Protein AF-Q5MAE7-F1 (afdb_monomer)

Mean predicted aligned error: 7.47 Å

Organism: Tabanus atratus (NCBI:txid7207)

InterPro domains:
  IPR025704 E3 ubiquitin ligase UBR4, C-terminal [PF13764] (9-138)
  IPR045189 E3 ubiquitin ligase UBR4-like [PTHR21725] (9-139)

Structure (mmCIF, N/CA/C/O backbone):
data_AF-Q5MAE7-F1
#
_entry.id   AF-Q5MAE7-F1
#
loop_
_atom_site.group_PDB
_atom_site.id
_atom_site.type_symbol
_atom_site.label_atom_id
_atom_site.label_alt_id
_atom_site.label_comp_id
_atom_site.label_asym_id
_atom_site.label_entity_id
_atom_site.label_seq_id
_atom_site.pdbx_PDB_ins_code
_atom_site.Cartn_x
_atom_site.Cartn_y
_atom_site.Cartn_z
_atom_site.occupancy
_atom_site.B_iso_or_equiv
_atom_site.auth_seq_id
_atom_site.auth_comp_id
_atom_site.auth_asym_id
_atom_site.auth_atom_id
_atom_site.pdbx_PDB_model_num
ATOM 1 N N . ASP A 1 1 ? 9.570 -0.584 -32.836 1.00 41.91 1 ASP A N 1
ATOM 2 C CA . ASP A 1 1 ? 10.211 -1.723 -32.156 1.00 41.91 1 ASP A CA 1
ATOM 3 C C . ASP A 1 1 ? 11.464 -1.325 -31.403 1.00 41.91 1 ASP A C 1
ATOM 5 O O . ASP A 1 1 ? 12.549 -1.262 -31.964 1.00 41.91 1 ASP A O 1
ATOM 9 N N . SER A 1 2 ? 11.305 -1.063 -30.110 1.00 39.50 2 SER A N 1
ATOM 10 C CA . SER A 1 2 ? 12.407 -0.932 -29.156 1.00 39.50 2 SER A CA 1
ATOM 11 C C . SER A 1 2 ? 11.936 -1.498 -27.816 1.00 39.50 2 SER A C 1
ATOM 13 O O . SER A 1 2 ? 11.252 -0.847 -27.037 1.00 39.50 2 SER A O 1
ATOM 15 N N . LYS A 1 3 ? 12.264 -2.781 -27.640 1.00 42.91 3 LYS A N 1
ATOM 16 C CA . LYS A 1 3 ? 12.204 -3.628 -26.441 1.00 42.91 3 LYS A CA 1
ATOM 17 C C . LYS A 1 3 ? 12.133 -2.861 -25.106 1.00 42.91 3 LYS A C 1
ATOM 19 O O . LYS A 1 3 ? 13.165 -2.536 -24.526 1.00 42.91 3 LYS A O 1
ATOM 24 N N . CYS A 1 4 ? 10.931 -2.700 -24.557 1.00 43.66 4 CYS A N 1
ATOM 25 C CA . CYS A 1 4 ? 10.740 -2.602 -23.109 1.00 43.66 4 CYS A CA 1
ATOM 26 C C . CYS A 1 4 ? 10.738 -4.026 -22.536 1.00 43.66 4 CYS A C 1
ATOM 28 O O . CYS A 1 4 ? 9.686 -4.595 -22.275 1.00 43.66 4 CYS A O 1
ATOM 30 N N . ILE A 1 5 ? 11.922 -4.621 -22.406 1.00 45.34 5 ILE A N 1
ATOM 31 C CA . ILE A 1 5 ? 12.148 -5.766 -21.515 1.00 45.34 5 ILE A CA 1
ATOM 32 C C . ILE A 1 5 ? 13.184 -5.294 -20.497 1.00 45.34 5 ILE A C 1
ATOM 34 O O . ILE A 1 5 ? 14.337 -5.711 -20.494 1.00 45.34 5 ILE A O 1
ATOM 38 N N . SER A 1 6 ? 12.804 -4.298 -19.705 1.00 50.12 6 SER A N 1
ATOM 39 C CA . SER A 1 6 ? 13.387 -4.119 -18.381 1.00 50.12 6 SER A CA 1
ATOM 40 C C . SER A 1 6 ? 12.545 -4.958 -17.417 1.00 50.12 6 SER A C 1
ATOM 42 O O . SER A 1 6 ? 11.334 -5.064 -17.627 1.00 50.12 6 SER A O 1
ATOM 44 N N . PRO A 1 7 ? 13.127 -5.556 -16.367 1.00 63.91 7 PRO A N 1
ATOM 45 C CA . PRO A 1 7 ? 12.343 -6.188 -15.318 1.00 63.91 7 PRO A CA 1
ATOM 46 C C . PRO A 1 7 ? 11.686 -5.082 -14.485 1.00 63.91 7 PRO A C 1
ATOM 48 O O . PRO A 1 7 ? 12.181 -4.658 -13.441 1.00 63.91 7 PRO A O 1
ATOM 51 N N . LEU A 1 8 ? 10.621 -4.514 -15.041 1.00 78.56 8 LEU A N 1
ATOM 52 C CA . LEU A 1 8 ? 9.931 -3.357 -14.503 1.00 78.56 8 LEU A CA 1
ATOM 53 C C . LEU A 1 8 ? 9.146 -3.789 -13.272 1.00 78.56 8 LEU A C 1
ATOM 55 O O . LEU A 1 8 ? 8.312 -4.690 -13.337 1.00 78.56 8 LEU A O 1
ATOM 59 N N . VAL A 1 9 ? 9.393 -3.114 -12.153 1.00 91.06 9 VAL A N 1
ATOM 60 C CA . VAL A 1 9 ? 8.593 -3.288 -10.941 1.00 91.06 9 VAL A CA 1
ATOM 61 C C . VAL A 1 9 ? 7.143 -2.935 -11.275 1.00 91.06 9 VAL A C 1
ATOM 63 O O . VAL A 1 9 ? 6.855 -1.834 -11.760 1.00 91.06 9 VAL A O 1
ATOM 66 N N . LEU A 1 10 ? 6.231 -3.871 -11.022 1.00 93.56 10 LEU A N 1
ATOM 67 C CA . LEU A 1 10 ? 4.796 -3.615 -11.078 1.00 93.56 10 LEU A CA 1
ATOM 68 C C . LEU A 1 10 ? 4.356 -2.952 -9.774 1.00 93.56 10 LEU A C 1
ATOM 70 O O . LEU A 1 10 ? 4.899 -3.231 -8.708 1.00 93.56 10 LEU A O 1
ATOM 74 N N . GLY A 1 11 ? 3.368 -2.074 -9.860 1.00 94.44 11 GLY A N 1
ATOM 75 C CA . GLY A 1 11 ? 2.734 -1.435 -8.720 1.00 94.44 11 GLY A CA 1
ATOM 76 C C . GLY A 1 11 ? 1.222 -1.548 -8.825 1.00 94.44 11 GLY A C 1
ATOM 77 O O . GLY A 1 11 ? 0.661 -1.365 -9.904 1.00 94.44 11 GLY A O 1
ATOM 78 N N . ILE A 1 12 ? 0.566 -1.836 -7.707 1.00 94.69 12 ILE A N 1
ATOM 79 C CA . ILE A 1 12 ? -0.889 -1.754 -7.582 1.00 94.69 12 ILE A CA 1
ATOM 80 C C . ILE A 1 12 ? -1.243 -0.360 -7.070 1.00 94.69 12 ILE A C 1
ATOM 82 O O . ILE A 1 12 ? -0.677 0.082 -6.070 1.00 94.69 12 ILE A O 1
ATOM 86 N N . TYR A 1 13 ? -2.194 0.320 -7.708 1.00 93.50 13 TYR A N 1
ATOM 87 C CA . TYR A 1 13 ? -2.733 1.568 -7.170 1.00 93.50 13 TYR A CA 1
ATOM 88 C C . TYR A 1 13 ? -3.450 1.331 -5.844 1.00 93.50 13 TYR A C 1
ATOM 90 O O . TYR A 1 13 ? -4.372 0.518 -5.759 1.00 93.50 13 TYR A O 1
ATOM 98 N N . THR A 1 14 ? -3.060 2.076 -4.815 1.00 93.75 14 THR A N 1
ATOM 99 C CA . THR A 1 14 ? -3.678 2.025 -3.489 1.00 93.75 14 THR A CA 1
ATOM 100 C C . THR A 1 14 ? -4.221 3.388 -3.098 1.00 93.75 14 THR A C 1
ATOM 102 O O . THR A 1 14 ? -3.698 4.428 -3.504 1.00 93.75 14 THR A O 1
ATOM 105 N N . PHE A 1 15 ? -5.263 3.383 -2.276 1.00 93.19 15 PHE A N 1
ATOM 106 C CA . PHE A 1 15 ? -5.740 4.558 -1.570 1.00 93.19 15 PHE A CA 1
ATOM 107 C C . PHE A 1 15 ? -5.683 4.300 -0.069 1.00 93.19 15 PHE A C 1
ATOM 109 O O . PHE A 1 15 ? -6.383 3.428 0.443 1.00 93.19 15 PHE A O 1
ATOM 116 N N . THR A 1 16 ? -4.864 5.072 0.629 1.00 93.62 16 THR A N 1
ATOM 117 C CA . THR A 1 16 ? -4.674 4.988 2.073 1.00 93.62 16 THR A CA 1
ATOM 118 C C . THR A 1 16 ? -5.189 6.254 2.732 1.00 93.62 16 THR A C 1
ATOM 120 O O . THR A 1 16 ? -4.953 7.362 2.257 1.00 93.62 16 THR A O 1
ATOM 123 N N . LYS A 1 17 ? -5.867 6.121 3.868 1.00 91.88 17 LYS A N 1
ATOM 124 C CA . LYS A 1 17 ? -6.260 7.274 4.680 1.00 91.88 17 LYS A CA 1
ATOM 125 C C . LYS A 1 17 ? -6.110 6.989 6.162 1.00 91.88 17 LYS A C 1
ATOM 127 O O . LYS A 1 17 ? -6.221 5.850 6.609 1.00 91.88 17 LYS A O 1
ATOM 132 N N . ARG A 1 18 ? -5.939 8.053 6.939 1.00 93.00 18 ARG A N 1
ATOM 133 C CA . ARG A 1 18 ? -6.005 8.009 8.401 1.00 93.00 18 ARG A CA 1
ATOM 134 C C . ARG A 1 18 ? -7.437 7.717 8.871 1.00 93.00 18 ARG A C 1
ATOM 136 O O . ARG A 1 18 ? -8.390 8.316 8.371 1.00 93.00 18 ARG A O 1
ATOM 143 N N . CYS A 1 19 ? -7.594 6.835 9.856 1.00 91.19 19 CYS A N 1
ATOM 144 C CA . CYS A 1 19 ? -8.889 6.535 10.473 1.00 91.19 19 CYS A CA 1
ATOM 145 C C . CYS A 1 19 ? -8.735 6.068 11.929 1.00 91.19 19 CYS A C 1
ATOM 147 O O . CYS A 1 19 ? -7.625 5.872 12.423 1.00 91.19 19 CYS A O 1
ATOM 149 N N . ASN A 1 20 ? -9.856 5.893 12.628 1.00 92.25 20 ASN A N 1
ATOM 150 C CA . ASN A 1 20 ? -9.858 5.236 13.934 1.00 92.25 20 ASN A CA 1
ATOM 151 C C . ASN A 1 20 ? -9.687 3.724 13.735 1.00 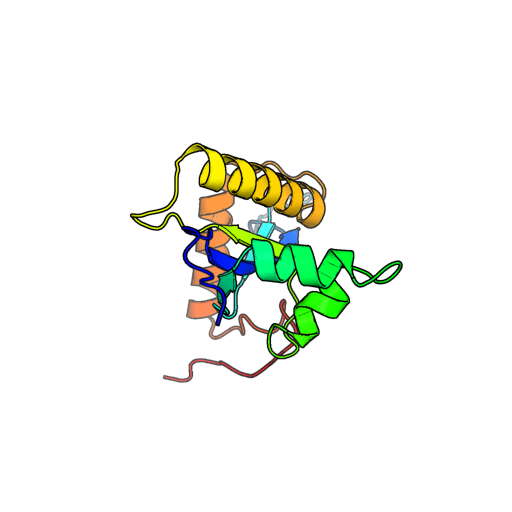92.25 20 ASN A C 1
ATOM 153 O O . ASN A 1 20 ? -10.325 3.158 12.846 1.00 92.25 20 ASN A O 1
ATOM 157 N N . VAL A 1 21 ? -8.862 3.073 14.559 1.00 90.81 21 VAL A N 1
ATOM 158 C CA . VAL A 1 21 ? -8.678 1.608 14.485 1.00 90.81 21 VAL A CA 1
ATOM 159 C C . VAL A 1 21 ? -9.870 0.848 15.055 1.00 90.81 21 VAL A C 1
ATOM 161 O O . VAL A 1 21 ? -10.119 -0.282 14.648 1.00 90.81 21 VAL A O 1
ATOM 164 N N . GLU A 1 22 ? -10.609 1.460 15.982 1.00 86.88 22 GLU A N 1
ATOM 165 C CA . GLU A 1 22 ? -11.802 0.892 16.605 1.00 86.88 22 GLU A CA 1
ATOM 166 C C . GLU A 1 22 ? -12.924 1.927 16.671 1.00 86.88 22 GLU A C 1
ATOM 168 O O . GLU A 1 22 ? -12.823 2.948 17.357 1.00 86.88 22 GLU A O 1
ATOM 173 N N . GLU A 1 23 ? -14.029 1.640 15.986 1.00 76.06 23 GLU A N 1
ATOM 174 C CA . GLU A 1 23 ? -15.229 2.482 16.010 1.00 76.06 23 GLU A CA 1
ATOM 175 C C . GLU A 1 23 ? -15.813 2.540 17.436 1.00 76.06 23 GLU A C 1
ATOM 177 O O . GLU A 1 23 ? -16.101 3.617 17.971 1.00 76.06 23 GLU A O 1
ATOM 182 N N . PHE A 1 24 ? -15.847 1.388 18.113 1.00 80.31 24 PHE A N 1
ATOM 183 C CA . PHE A 1 24 ? -16.475 1.205 19.425 1.00 80.31 24 PHE A CA 1
ATOM 184 C C . PHE A 1 24 ? -15.520 1.316 20.622 1.00 80.31 24 PHE A C 1
ATOM 186 O O . PHE A 1 24 ? -15.876 0.915 21.727 1.00 80.31 24 PHE A O 1
ATOM 193 N N . GLU A 1 25 ? -14.311 1.864 20.453 1.00 86.25 25 GLU A N 1
ATOM 194 C CA . GLU A 1 25 ? -13.408 2.061 21.595 1.00 86.25 25 GLU A CA 1
ATOM 195 C C . GLU A 1 25 ? -14.060 2.980 22.641 1.00 86.25 25 GLU A C 1
ATOM 197 O O . GLU A 1 25 ? -14.412 4.115 22.337 1.00 86.25 25 GLU A O 1
ATOM 202 N N . LEU A 1 26 ? -14.215 2.518 23.882 1.00 85.19 26 LEU A N 1
ATOM 203 C CA . LEU A 1 26 ? -14.912 3.276 24.934 1.00 85.19 26 LEU A CA 1
ATOM 204 C C . LEU A 1 26 ? -14.125 4.500 25.440 1.00 85.19 26 LEU A C 1
ATOM 206 O O . LEU A 1 26 ? -14.654 5.314 26.194 1.00 85.19 26 LEU A O 1
ATOM 210 N N . LYS A 1 27 ? -12.859 4.649 25.035 1.00 87.31 27 LYS A N 1
ATOM 211 C CA . LYS A 1 27 ? -12.026 5.797 25.404 1.00 87.31 27 LYS A CA 1
ATOM 212 C C . LYS A 1 27 ? -12.491 7.067 24.689 1.00 87.31 27 LYS A C 1
ATOM 214 O O . LYS A 1 27 ? -12.867 7.038 23.518 1.00 87.31 27 LYS A O 1
ATOM 219 N N . SER A 1 28 ? -12.374 8.203 25.379 1.00 83.25 28 SER A N 1
ATOM 220 C CA . SER A 1 28 ? -12.697 9.531 24.835 1.00 83.25 28 SER A CA 1
ATOM 221 C C . SER A 1 28 ? -11.813 9.913 23.644 1.00 83.25 28 SER A C 1
ATOM 223 O O . SER A 1 28 ? -12.294 10.489 22.670 1.00 83.25 28 SER A O 1
ATOM 225 N N . ARG A 1 29 ? -10.524 9.554 23.689 1.00 88.31 29 ARG A N 1
ATOM 226 C CA . ARG A 1 29 ? -9.594 9.685 22.566 1.00 88.31 29 ARG A CA 1
ATOM 227 C C . ARG A 1 29 ? -9.451 8.338 21.871 1.00 88.31 29 ARG A C 1
ATOM 229 O O . ARG A 1 29 ? -8.871 7.415 22.437 1.00 88.31 29 ARG A O 1
ATOM 236 N N . LYS A 1 30 ? -9.966 8.256 20.646 1.00 89.50 30 LYS A N 1
ATOM 237 C CA . LYS A 1 30 ? -9.872 7.060 19.806 1.00 89.50 30 LYS A CA 1
ATOM 238 C C . LYS A 1 30 ? -8.431 6.816 19.374 1.00 89.50 30 LYS A C 1
ATOM 240 O O . LYS A 1 30 ? -7.692 7.757 19.064 1.00 89.50 30 LYS A O 1
ATOM 245 N N . THR A 1 31 ? -8.057 5.549 19.335 1.00 90.75 31 THR A N 1
ATOM 246 C CA . THR A 1 31 ? -6.785 5.097 18.791 1.00 90.75 31 THR A CA 1
ATOM 247 C C . THR A 1 31 ? -6.801 5.298 17.277 1.00 90.75 31 THR A C 1
ATOM 249 O O . THR A 1 31 ? -7.748 4.927 16.579 1.00 90.75 31 THR A O 1
ATOM 252 N N . ILE A 1 32 ? -5.753 5.942 16.776 1.00 91.88 32 ILE A N 1
ATOM 253 C CA . ILE A 1 32 ? -5.616 6.334 15.377 1.00 91.88 32 ILE A CA 1
ATOM 254 C C . ILE A 1 32 ? -4.722 5.330 14.666 1.00 91.88 32 ILE A C 1
ATOM 256 O O . ILE A 1 32 ? -3.633 5.033 15.147 1.00 91.88 32 ILE A O 1
ATOM 260 N N . GLY A 1 33 ? -5.162 4.907 13.489 1.00 93.69 33 GLY A N 1
ATOM 261 C CA . GLY A 1 33 ? -4.387 4.124 12.542 1.00 93.69 33 GLY A CA 1
ATOM 262 C C . GLY A 1 33 ? -4.680 4.591 11.123 1.00 93.69 33 GLY A C 1
ATOM 263 O O . GLY A 1 33 ? -4.920 5.778 10.864 1.00 93.69 33 GLY A O 1
ATOM 264 N N . TYR A 1 34 ? -4.697 3.638 10.205 1.00 93.81 34 TYR A N 1
ATOM 265 C CA . TYR A 1 34 ? -5.002 3.872 8.806 1.00 93.81 34 TYR A CA 1
ATOM 266 C C . TYR A 1 34 ? -5.826 2.731 8.230 1.00 93.81 34 TYR A C 1
ATOM 268 O O . TYR A 1 34 ? -5.922 1.655 8.820 1.00 93.81 34 TYR A O 1
ATOM 276 N N . THR A 1 35 ? -6.411 2.989 7.067 1.00 93.25 35 THR A N 1
ATOM 277 C CA . THR A 1 35 ? -6.960 1.939 6.222 1.00 93.25 35 THR A CA 1
ATOM 278 C C . THR A 1 35 ? -6.533 2.128 4.777 1.00 93.25 35 THR A C 1
ATOM 280 O O . THR A 1 35 ? -6.428 3.272 4.318 1.00 93.25 35 THR A O 1
ATOM 283 N N . THR A 1 36 ? -6.279 1.022 4.083 1.00 93.50 36 THR A N 1
ATOM 284 C CA . THR A 1 36 ? -5.823 0.991 2.693 1.00 93.50 36 THR A CA 1
ATOM 285 C C . THR A 1 36 ? -6.766 0.153 1.844 1.00 93.50 36 THR A C 1
ATOM 287 O O . THR A 1 36 ? -7.002 -1.016 2.127 1.00 93.50 36 THR A O 1
ATOM 290 N N . VAL A 1 37 ? -7.281 0.734 0.763 1.00 92.50 37 VAL A N 1
ATOM 291 C CA . VAL A 1 37 ? -8.117 0.043 -0.226 1.00 92.50 37 VAL A CA 1
ATOM 292 C C . VAL A 1 37 ? -7.462 0.078 -1.601 1.00 92.50 37 VAL A C 1
ATOM 294 O O . VAL A 1 37 ? -6.607 0.918 -1.890 1.00 92.50 37 VAL A O 1
ATOM 297 N N . THR A 1 38 ? -7.860 -0.842 -2.470 1.00 89.38 38 THR A N 1
ATOM 298 C CA . THR A 1 38 ? -7.383 -0.895 -3.850 1.00 89.38 38 THR A CA 1
ATOM 299 C C . THR A 1 38 ? -8.445 -1.493 -4.764 1.00 89.38 38 THR A C 1
ATOM 301 O O . THR A 1 38 ? -9.147 -2.425 -4.381 1.00 89.38 38 THR A O 1
ATOM 304 N N . HIS A 1 39 ? -8.517 -0.982 -5.994 1.00 86.19 39 HIS A N 1
ATOM 305 C CA . HIS A 1 39 ? -9.260 -1.598 -7.103 1.00 86.19 39 HIS A CA 1
ATOM 306 C C . HIS A 1 39 ? -8.428 -2.630 -7.865 1.00 86.19 39 HIS A C 1
ATOM 308 O O . HIS A 1 39 ? -8.875 -3.165 -8.872 1.00 86.19 39 HIS A O 1
ATOM 314 N N . PHE A 1 40 ? -7.210 -2.896 -7.394 1.00 89.06 40 PHE A N 1
ATOM 315 C CA . PHE A 1 40 ? -6.283 -3.866 -7.961 1.00 89.06 40 PHE A CA 1
ATOM 316 C C . PHE A 1 40 ? -5.824 -3.556 -9.396 1.00 89.06 40 PHE A C 1
ATOM 318 O O . PHE A 1 40 ? -5.378 -4.437 -10.128 1.00 89.06 40 PHE A O 1
ATOM 325 N N . ASN A 1 41 ? -5.881 -2.285 -9.795 1.00 90.44 41 ASN A N 1
ATOM 326 C CA . ASN A 1 41 ? -5.331 -1.830 -11.066 1.00 90.44 41 ASN A CA 1
ATOM 327 C C . ASN A 1 41 ? -3.799 -1.798 -10.992 1.00 90.44 41 ASN A C 1
ATOM 329 O O . ASN A 1 41 ? -3.219 -1.135 -10.125 1.00 90.44 41 ASN A O 1
ATOM 333 N N . VAL A 1 42 ? -3.157 -2.510 -11.917 1.00 91.62 42 VAL A N 1
ATOM 334 C CA . VAL A 1 42 ? -1.704 -2.705 -11.960 1.00 91.62 42 VAL A CA 1
ATOM 335 C C . VAL A 1 42 ? -1.077 -1.820 -13.034 1.00 91.62 42 VAL A C 1
ATOM 337 O O . VAL A 1 42 ? -1.590 -1.711 -14.146 1.00 91.62 42 VAL A O 1
ATOM 340 N N . VAL A 1 43 ? 0.071 -1.222 -12.722 1.00 91.94 43 VAL A N 1
ATOM 341 C CA . VAL A 1 43 ? 0.860 -0.396 -13.641 1.00 91.94 43 VAL A CA 1
ATOM 342 C C . VAL A 1 43 ? 2.352 -0.672 -13.455 1.00 91.94 43 VAL A C 1
ATOM 344 O O . VAL A 1 43 ? 2.795 -1.004 -12.359 1.00 91.94 43 VAL A O 1
ATOM 347 N N . HIS A 1 44 ? 3.169 -0.496 -14.494 1.00 91.00 44 HIS A N 1
A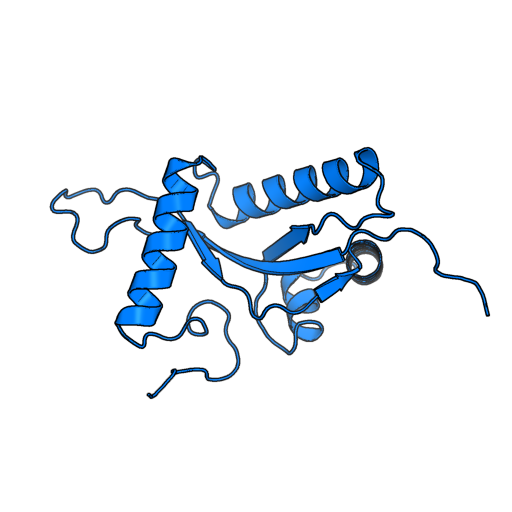TOM 348 C CA . HIS A 1 44 ? 4.616 -0.408 -14.288 1.00 91.00 44 HIS A CA 1
ATOM 349 C C . HIS A 1 44 ? 4.948 0.888 -13.548 1.00 91.00 44 HIS A C 1
ATOM 351 O O . HIS A 1 44 ? 4.542 1.976 -13.972 1.00 91.00 44 HIS A O 1
ATOM 357 N N . VAL A 1 45 ? 5.747 0.795 -12.488 1.00 91.62 45 VAL A N 1
ATOM 358 C CA . VAL A 1 45 ? 6.126 1.967 -11.688 1.00 91.62 45 VAL A CA 1
ATOM 359 C C . VAL A 1 45 ? 6.842 3.024 -12.546 1.00 91.62 45 VAL A C 1
ATOM 361 O O . VAL A 1 45 ? 6.632 4.225 -12.358 1.00 91.62 45 VAL A O 1
ATOM 364 N N . ASP A 1 46 ? 7.612 2.605 -13.550 1.00 89.31 46 ASP A N 1
ATOM 365 C CA . ASP A 1 46 ? 8.295 3.513 -14.480 1.00 89.31 46 ASP A CA 1
ATOM 366 C C . ASP A 1 46 ? 7.338 4.198 -15.460 1.00 89.31 46 ASP A C 1
A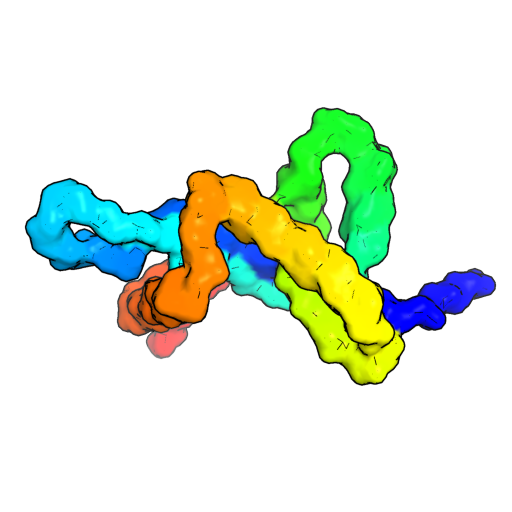TOM 368 O O . ASP A 1 46 ? 7.521 5.380 -15.764 1.00 89.31 46 ASP A O 1
ATOM 372 N N . CYS A 1 47 ? 6.289 3.504 -15.920 1.00 88.94 47 CYS A N 1
ATOM 373 C CA . CYS A 1 47 ? 5.244 4.114 -16.748 1.00 88.94 47 CYS A CA 1
ATOM 374 C C . CYS A 1 47 ? 4.520 5.213 -15.966 1.00 88.94 47 CYS A C 1
ATOM 376 O O . CYS A 1 47 ? 4.346 6.318 -16.481 1.00 88.94 47 CYS A O 1
ATOM 378 N N . HIS A 1 48 ? 4.173 4.944 -14.705 1.00 90.12 48 HIS A N 1
ATOM 379 C CA . HIS A 1 48 ? 3.576 5.939 -13.817 1.00 90.12 48 HIS A CA 1
ATOM 380 C C . HIS A 1 48 ? 4.517 7.130 -13.582 1.00 90.12 48 HIS A C 1
ATOM 382 O O . HIS A 1 48 ? 4.143 8.273 -13.844 1.00 90.12 48 HIS A O 1
ATOM 388 N N . THR A 1 49 ? 5.768 6.869 -13.192 1.00 88.44 49 THR A N 1
ATOM 389 C CA . THR A 1 49 ? 6.777 7.913 -12.931 1.00 88.44 49 THR A CA 1
ATOM 390 C C . THR A 1 49 ? 7.017 8.788 -14.168 1.00 88.44 49 THR A C 1
ATOM 392 O O . THR A 1 49 ? 7.091 10.016 -14.076 1.00 88.44 49 THR A O 1
ATOM 395 N N . SER A 1 50 ? 7.092 8.174 -15.351 1.00 86.75 50 SER A N 1
ATOM 396 C CA . SER A 1 50 ? 7.256 8.889 -16.621 1.00 86.75 50 SER A CA 1
ATOM 397 C C . SER A 1 50 ? 6.043 9.765 -16.941 1.00 86.75 50 SER A C 1
ATOM 399 O O . SER A 1 50 ? 6.214 10.926 -17.316 1.00 86.75 50 SER A O 1
ATOM 401 N N . ALA A 1 51 ? 4.825 9.250 -16.746 1.00 82.94 51 ALA A N 1
ATOM 402 C CA . ALA A 1 51 ? 3.591 9.998 -16.979 1.00 82.94 51 ALA A CA 1
ATOM 403 C C . ALA A 1 51 ? 3.459 11.219 -16.049 1.00 82.94 51 ALA A C 1
ATOM 405 O O . ALA A 1 51 ? 3.051 12.298 -16.493 1.00 82.94 51 ALA A O 1
ATOM 406 N N . ILE A 1 52 ? 3.861 11.082 -14.781 1.00 83.31 52 ILE A N 1
ATOM 407 C CA . ILE A 1 52 ? 3.858 12.191 -13.816 1.00 83.31 52 ILE A CA 1
ATOM 408 C C . ILE A 1 52 ? 4.889 13.248 -14.200 1.00 83.31 52 ILE A C 1
ATOM 410 O O . ILE A 1 52 ? 4.555 14.428 -14.248 1.00 83.31 52 ILE A O 1
ATOM 414 N N . ARG A 1 53 ? 6.124 12.854 -14.547 1.00 80.19 53 ARG A N 1
ATOM 415 C CA . ARG A 1 53 ? 7.200 13.802 -14.896 1.00 80.19 53 ARG A CA 1
ATOM 416 C C . ARG A 1 53 ? 6.844 14.698 -16.084 1.00 80.19 53 ARG A C 1
ATOM 418 O O . ARG A 1 53 ? 7.274 15.849 -16.146 1.00 80.19 53 ARG A O 1
ATOM 425 N N . LEU A 1 54 ? 6.064 14.174 -17.028 1.00 70.50 54 LEU A N 1
ATOM 426 C CA . LEU A 1 54 ? 5.560 14.923 -18.182 1.00 70.50 54 LEU A CA 1
ATOM 427 C C . LEU A 1 54 ? 4.477 15.944 -17.806 1.00 70.50 54 LEU A C 1
ATOM 429 O O . LEU A 1 54 ? 4.163 16.832 -18.596 1.00 70.50 54 LEU A O 1
ATOM 433 N N . THR A 1 55 ? 3.933 15.860 -16.593 1.00 64.19 55 THR A N 1
ATOM 434 C CA . THR A 1 55 ? 2.928 16.783 -16.084 1.00 64.19 55 THR A CA 1
ATOM 435 C C . THR A 1 55 ? 3.503 17.698 -15.014 1.00 64.19 55 THR A C 1
ATOM 437 O O . THR A 1 55 ? 3.445 17.417 -13.822 1.00 64.19 55 THR A O 1
ATOM 440 N N . ARG A 1 56 ? 3.992 18.864 -15.423 1.00 59.44 56 ARG A N 1
ATOM 441 C CA . ARG A 1 56 ? 4.367 19.917 -14.473 1.00 59.44 56 ARG A CA 1
ATOM 442 C C . ARG A 1 56 ? 3.105 20.579 -13.898 1.00 59.44 56 ARG A C 1
ATOM 444 O O . ARG A 1 56 ? 2.292 21.085 -14.665 1.00 59.44 56 ARG A O 1
ATOM 451 N N . GLY A 1 57 ? 2.961 20.599 -12.570 1.00 57.16 57 GLY A N 1
ATOM 452 C CA . GLY A 1 57 ? 2.029 21.493 -11.862 1.00 57.16 57 GLY A CA 1
ATOM 453 C C . GLY A 1 57 ? 0.609 20.982 -11.567 1.00 57.16 57 GLY A C 1
ATOM 454 O O . GLY A 1 57 ? -0.218 21.791 -11.163 1.00 57.16 57 GLY A O 1
ATOM 455 N N . ARG A 1 58 ? 0.308 19.687 -11.745 1.00 58.38 58 ARG A N 1
ATOM 456 C CA . ARG A 1 58 ? -0.925 19.052 -11.225 1.00 58.38 58 ARG A CA 1
ATOM 457 C C . ARG A 1 58 ? -0.587 18.068 -10.110 1.00 58.38 58 ARG A C 1
ATOM 459 O O . ARG A 1 58 ? 0.511 17.516 -10.120 1.00 58.38 58 ARG A O 1
ATOM 466 N N . ASP A 1 59 ? -1.529 17.862 -9.194 1.00 79.75 59 ASP A N 1
ATOM 467 C CA . ASP A 1 59 ? -1.431 16.848 -8.145 1.00 79.75 59 ASP A CA 1
ATOM 468 C C . ASP A 1 59 ? -1.236 15.462 -8.796 1.00 79.75 59 ASP A C 1
ATOM 470 O O . ASP A 1 59 ? -1.992 15.067 -9.691 1.00 79.75 59 ASP A O 1
ATOM 474 N N . GLU A 1 60 ? -0.155 14.768 -8.419 1.00 86.56 60 GLU A N 1
ATOM 475 C CA . GLU A 1 60 ? 0.261 13.457 -8.953 1.00 86.56 60 GLU A CA 1
ATOM 476 C C . GLU A 1 60 ? -0.920 12.482 -9.038 1.00 86.56 60 GLU A C 1
ATOM 478 O O . GLU A 1 60 ? -1.129 11.791 -10.045 1.00 86.56 60 GLU A O 1
ATOM 483 N N . TRP A 1 61 ? -1.731 12.498 -7.987 1.00 88.25 61 TRP A N 1
ATOM 484 C CA . TRP A 1 61 ? -2.782 11.542 -7.719 1.00 88.25 61 TRP A CA 1
ATOM 485 C C . TRP A 1 61 ? -4.091 11.868 -8.418 1.00 88.25 61 TRP A C 1
ATOM 487 O O . TRP A 1 61 ? -4.787 10.952 -8.863 1.00 88.25 61 TRP A O 1
ATOM 497 N N . GLU A 1 62 ? -4.381 13.151 -8.633 1.00 85.88 62 GLU A N 1
ATOM 498 C CA . GLU A 1 62 ? -5.480 13.575 -9.501 1.00 85.88 62 GLU A CA 1
ATOM 499 C C . GLU A 1 62 ? -5.322 12.969 -10.905 1.00 85.88 62 GLU A C 1
ATOM 501 O O . GLU A 1 62 ? -6.262 12.395 -11.456 1.00 85.88 62 GLU A O 1
ATOM 506 N N . ARG A 1 63 ? -4.112 12.997 -11.477 1.00 81.94 63 ARG A N 1
ATOM 507 C CA . ARG A 1 63 ? -3.871 12.410 -12.806 1.00 81.94 63 ARG A CA 1
ATOM 508 C C . ARG A 1 63 ? -3.750 10.902 -12.792 1.00 81.94 63 ARG A C 1
ATOM 510 O O . ARG A 1 63 ? -4.216 10.261 -13.736 1.00 81.94 63 ARG A O 1
ATOM 517 N N . ALA A 1 64 ? -3.128 10.345 -11.758 1.00 87.25 64 ALA A N 1
ATOM 518 C CA . ALA A 1 64 ? -3.072 8.903 -11.591 1.00 87.25 64 ALA A CA 1
ATOM 519 C C . ALA A 1 64 ? -4.489 8.311 -11.539 1.00 87.25 64 ALA A C 1
ATOM 521 O O . ALA A 1 64 ? -4.731 7.296 -12.186 1.00 87.25 64 ALA A O 1
ATOM 522 N N . SER A 1 65 ? -5.447 9.005 -10.908 1.00 85.31 65 SER A N 1
ATOM 523 C CA . SER A 1 65 ? -6.845 8.563 -10.850 1.00 85.31 65 SER A CA 1
ATOM 524 C C . SER A 1 65 ? -7.478 8.370 -12.234 1.00 85.31 65 SER A C 1
ATOM 526 O O . SER A 1 65 ? -8.167 7.378 -12.458 1.00 85.31 65 SER A O 1
ATOM 528 N N . LEU A 1 66 ? -7.170 9.242 -13.204 1.00 82.12 66 LEU A N 1
ATOM 529 C CA . LEU A 1 66 ? -7.674 9.141 -14.581 1.00 82.12 66 LEU A CA 1
ATOM 530 C C . LEU A 1 66 ? -7.170 7.876 -15.290 1.00 82.12 66 LEU A C 1
ATOM 532 O O . LEU A 1 66 ? -7.900 7.271 -16.070 1.00 82.12 66 LEU A O 1
ATOM 536 N N . GLN A 1 67 ? -5.925 7.474 -15.020 1.00 78.69 67 GLN A N 1
ATOM 537 C CA . GLN A 1 67 ? -5.349 6.228 -15.543 1.00 78.69 67 GLN A CA 1
ATOM 538 C C . GLN A 1 67 ? -5.812 5.004 -14.741 1.00 78.69 67 GLN A C 1
ATOM 540 O O . GLN A 1 67 ? -5.846 3.892 -15.257 1.00 78.69 67 GLN A O 1
ATOM 545 N N . ASN A 1 68 ? -6.228 5.222 -13.495 1.00 80.44 68 ASN A N 1
ATOM 546 C CA . ASN A 1 68 ? -6.768 4.237 -12.569 1.00 80.44 68 ASN A CA 1
ATOM 547 C C . ASN A 1 68 ? -8.305 4.108 -12.690 1.00 80.44 68 ASN A C 1
ATOM 549 O O . ASN A 1 68 ? -9.002 3.981 -11.687 1.00 80.44 68 ASN A O 1
ATOM 553 N N . ALA A 1 69 ? -8.859 4.198 -13.906 1.00 83.19 69 ALA A N 1
ATOM 554 C CA . ALA A 1 69 ? -10.303 4.115 -14.171 1.00 83.19 69 ALA A CA 1
ATOM 555 C C . ALA A 1 69 ? -11.166 5.103 -13.347 1.00 83.19 69 ALA A C 1
ATOM 557 O O . ALA A 1 69 ? -12.242 4.754 -12.865 1.00 83.19 69 ALA A O 1
ATOM 558 N N . ASN A 1 70 ? -10.688 6.339 -13.175 1.00 82.56 70 ASN A N 1
ATOM 559 C CA . ASN A 1 70 ? -11.297 7.383 -12.338 1.00 82.56 70 ASN A CA 1
ATOM 560 C C . ASN A 1 70 ? -11.443 6.999 -10.855 1.00 82.56 70 ASN A C 1
ATOM 562 O O . ASN A 1 70 ? -12.310 7.515 -10.154 1.00 82.56 70 ASN A O 1
ATOM 566 N N . THR A 1 71 ? -10.587 6.105 -10.364 1.00 84.44 71 THR A N 1
ATOM 567 C CA . THR A 1 71 ? -10.533 5.726 -8.952 1.00 84.44 71 THR A CA 1
ATOM 568 C C . THR A 1 71 ? -9.422 6.499 -8.250 1.00 84.44 71 THR A C 1
ATOM 570 O O . THR A 1 71 ? -8.280 6.517 -8.715 1.00 84.44 71 THR A O 1
ATOM 573 N N . ARG A 1 72 ? -9.724 7.108 -7.099 1.00 88.12 72 ARG A N 1
ATOM 574 C CA . ARG A 1 72 ? -8.729 7.779 -6.253 1.00 88.12 72 ARG A CA 1
ATOM 575 C C . ARG A 1 72 ? -7.637 6.799 -5.839 1.00 88.12 72 ARG A C 1
ATOM 577 O O . ARG A 1 72 ? -7.897 5.661 -5.464 1.00 88.12 72 ARG A O 1
ATOM 584 N N . CYS A 1 73 ? -6.410 7.281 -5.863 1.00 91.06 73 CYS A N 1
ATOM 585 C CA . CYS A 1 73 ? -5.224 6.572 -5.412 1.00 91.06 73 CYS A CA 1
ATOM 586 C C . CYS A 1 73 ? -4.257 7.608 -4.857 1.00 91.06 73 CYS A C 1
ATOM 588 O O . CYS A 1 73 ? -4.238 8.722 -5.359 1.00 91.06 73 CYS A O 1
ATOM 590 N N . ASN A 1 74 ? -3.482 7.263 -3.841 1.00 93.44 74 ASN A N 1
ATOM 591 C CA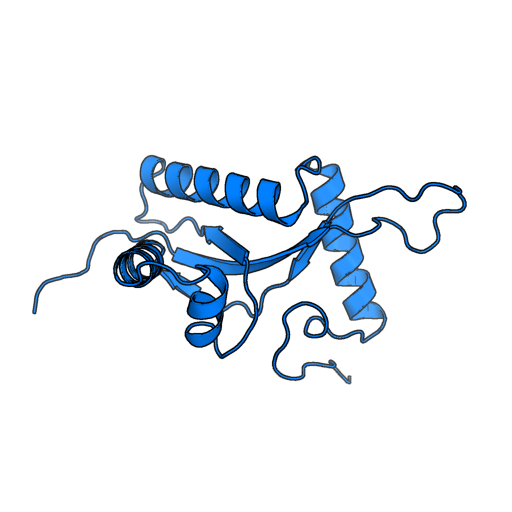 . ASN A 1 74 ? -2.437 8.120 -3.273 1.00 93.44 74 ASN A CA 1
ATOM 592 C C . ASN A 1 74 ? -1.158 7.339 -2.939 1.00 93.44 74 ASN A C 1
ATOM 594 O O . ASN A 1 74 ? -0.326 7.779 -2.150 1.00 93.44 74 ASN A O 1
ATOM 598 N N . GLY A 1 75 ? -1.020 6.156 -3.532 1.00 94.19 75 GLY A N 1
ATOM 599 C CA . GLY A 1 75 ? 0.153 5.321 -3.399 1.00 94.19 75 GLY A CA 1
ATOM 600 C C . GLY A 1 75 ? 0.202 4.234 -4.463 1.00 94.19 75 GLY A C 1
ATOM 601 O O . GLY A 1 75 ? -0.775 3.945 -5.163 1.00 94.19 75 GLY A O 1
ATOM 602 N N . LEU A 1 76 ? 1.377 3.622 -4.553 1.00 95.50 76 LEU A N 1
ATOM 603 C CA . LEU A 1 76 ? 1.624 2.400 -5.301 1.00 95.50 76 LEU A CA 1
ATOM 604 C C . LEU A 1 76 ? 2.192 1.357 -4.348 1.00 95.50 76 LEU A C 1
ATOM 606 O O . LEU A 1 76 ? 3.180 1.637 -3.669 1.00 95.50 76 LEU A O 1
ATOM 610 N N . LEU A 1 77 ? 1.591 0.169 -4.311 1.00 95.75 77 LEU A N 1
ATOM 611 C CA . LEU A 1 77 ? 2.131 -1.007 -3.632 1.00 95.75 77 LEU A CA 1
ATOM 612 C C . LEU A 1 77 ? 2.993 -1.807 -4.623 1.00 95.75 77 LEU A C 1
ATOM 614 O O . LEU A 1 77 ? 2.436 -2.366 -5.571 1.00 95.75 77 LEU A O 1
ATOM 618 N N . PRO A 1 78 ? 4.324 -1.865 -4.447 1.00 95.88 78 PRO A N 1
ATOM 619 C CA . PRO A 1 78 ? 5.214 -2.592 -5.342 1.00 95.88 78 PRO A CA 1
ATOM 620 C C . PRO A 1 78 ? 5.002 -4.104 -5.251 1.00 95.88 78 PRO A C 1
ATOM 622 O O . PRO A 1 78 ? 4.833 -4.657 -4.166 1.00 95.88 78 PRO A O 1
ATOM 625 N N . LEU A 1 79 ? 5.092 -4.782 -6.391 1.00 93.62 79 LEU A N 1
ATOM 626 C CA . LEU A 1 79 ? 5.090 -6.236 -6.500 1.00 93.62 79 LEU A CA 1
ATOM 627 C C . LEU A 1 79 ? 6.481 -6.723 -6.899 1.00 93.62 79 LEU A C 1
ATOM 629 O O . LEU A 1 79 ? 7.070 -6.233 -7.868 1.00 93.62 79 LEU A O 1
ATOM 633 N N . TRP A 1 80 ? 7.000 -7.705 -6.162 1.00 89.56 80 TRP A N 1
ATOM 634 C CA . TRP A 1 80 ? 8.289 -8.307 -6.479 1.00 89.56 80 TRP A CA 1
ATOM 635 C C . TRP A 1 80 ? 8.103 -9.415 -7.517 1.00 89.56 80 TRP A C 1
ATOM 637 O O . TRP A 1 80 ? 7.619 -10.502 -7.210 1.00 89.56 80 TRP A O 1
ATOM 647 N N . GLY A 1 81 ? 8.464 -9.116 -8.765 1.00 86.19 81 GLY A N 1
ATOM 648 C CA . GLY A 1 81 ? 8.499 -10.102 -9.844 1.00 86.19 81 GLY A CA 1
ATOM 649 C C . GLY A 1 81 ? 9.778 -10.954 -9.832 1.00 86.19 81 GLY A C 1
ATOM 650 O O . GLY A 1 81 ? 10.804 -10.502 -9.328 1.00 86.19 81 GLY A O 1
ATOM 651 N N . PRO A 1 82 ? 9.762 -12.150 -10.444 1.00 85.81 82 PRO A N 1
ATOM 652 C CA . PRO A 1 82 ? 10.906 -13.071 -10.449 1.00 85.81 82 PRO A CA 1
ATOM 653 C C . PRO A 1 82 ? 12.151 -12.507 -11.149 1.00 85.81 82 PRO A C 1
ATOM 655 O O . PRO A 1 82 ? 13.270 -12.856 -10.790 1.00 85.81 82 PRO A O 1
ATOM 658 N N . GLU A 1 83 ? 11.968 -11.624 -12.131 1.00 86.75 83 GLU A N 1
ATOM 659 C CA . GLU A 1 83 ? 13.068 -11.008 -12.886 1.00 86.75 83 GLU A CA 1
ATOM 660 C C . GLU A 1 83 ? 13.518 -9.659 -12.294 1.00 86.75 83 GLU A C 1
ATOM 662 O O . GLU A 1 83 ? 14.496 -9.069 -12.750 1.00 86.75 83 GLU A O 1
ATOM 667 N N . VAL A 1 84 ? 12.812 -9.151 -11.277 1.00 89.25 84 VAL A N 1
ATOM 668 C CA . VAL A 1 84 ? 13.063 -7.840 -10.666 1.00 89.25 84 VAL A CA 1
ATOM 669 C C . VAL A 1 84 ? 14.206 -7.942 -9.660 1.00 89.25 84 VAL A C 1
ATOM 671 O O . VAL A 1 84 ? 14.155 -8.733 -8.716 1.00 89.25 84 VAL A O 1
ATOM 674 N N . SER A 1 85 ? 15.221 -7.090 -9.822 1.00 91.31 85 SER A N 1
ATOM 675 C CA . SER A 1 85 ? 16.326 -7.018 -8.867 1.00 91.31 85 SER A CA 1
ATOM 676 C C . SER A 1 85 ? 15.857 -6.499 -7.506 1.00 91.31 85 SER A C 1
ATOM 678 O O . SER A 1 85 ? 15.024 -5.594 -7.414 1.00 91.31 85 SER A O 1
ATOM 680 N N . GLU A 1 86 ? 16.448 -7.029 -6.436 1.00 92.12 86 GLU A N 1
ATOM 681 C CA . GLU A 1 86 ? 16.159 -6.601 -5.062 1.00 92.12 86 GLU A CA 1
ATOM 682 C C . GLU A 1 86 ? 16.352 -5.088 -4.884 1.00 92.12 86 GLU A C 1
ATOM 684 O O . GLU A 1 86 ? 15.528 -4.419 -4.266 1.00 92.12 86 GLU A O 1
ATOM 689 N N . ALA A 1 87 ? 17.394 -4.518 -5.500 1.00 92.25 87 ALA A N 1
ATOM 690 C CA . ALA A 1 87 ? 17.660 -3.083 -5.455 1.00 92.25 87 ALA A CA 1
ATOM 691 C C . ALA A 1 87 ? 16.526 -2.252 -6.085 1.00 92.25 87 ALA A C 1
ATOM 693 O O . ALA A 1 87 ? 16.103 -1.247 -5.508 1.00 92.25 87 ALA A O 1
ATOM 694 N N . ALA A 1 88 ? 16.002 -2.672 -7.243 1.00 90.94 88 ALA A N 1
ATOM 695 C CA . ALA A 1 88 ? 14.894 -1.982 -7.904 1.00 90.94 88 ALA A CA 1
ATOM 696 C C . ALA A 1 88 ? 13.600 -2.080 -7.083 1.00 90.94 88 ALA A C 1
ATOM 698 O O . ALA A 1 88 ? 12.889 -1.083 -6.914 1.00 90.94 88 ALA A O 1
ATOM 699 N N . PHE A 1 89 ? 13.319 -3.261 -6.525 1.00 93.38 89 PHE A N 1
ATOM 700 C CA . PHE A 1 89 ? 12.170 -3.472 -5.650 1.00 93.38 89 PHE A CA 1
ATOM 701 C C . PHE A 1 89 ? 12.273 -2.637 -4.364 1.00 93.38 89 PHE A C 1
ATOM 703 O O . PHE A 1 89 ? 11.339 -1.910 -4.028 1.00 93.38 89 PHE A O 1
ATOM 710 N N . SER A 1 90 ? 13.430 -2.648 -3.697 1.00 94.62 90 SER A N 1
ATOM 711 C CA . SER A 1 90 ? 13.699 -1.890 -2.466 1.00 94.62 90 SER A CA 1
ATOM 712 C C . SER A 1 90 ? 13.537 -0.375 -2.660 1.00 94.62 90 SER A C 1
ATOM 714 O O . SER A 1 90 ? 12.904 0.307 -1.846 1.00 94.62 90 SER A O 1
ATOM 716 N N . ALA A 1 91 ? 14.001 0.162 -3.793 1.00 93.88 91 ALA A N 1
ATOM 717 C CA . ALA A 1 91 ? 13.789 1.567 -4.145 1.00 93.88 91 ALA A CA 1
ATOM 718 C C . ALA A 1 91 ? 12.296 1.915 -4.312 1.00 93.88 91 ALA A C 1
ATOM 720 O O . ALA A 1 91 ? 11.847 2.989 -3.901 1.00 93.88 91 ALA A O 1
ATOM 721 N N . CYS A 1 92 ? 11.499 1.012 -4.891 1.00 94.62 92 CYS A N 1
ATOM 722 C CA . CYS A 1 92 ? 10.049 1.189 -4.998 1.00 94.62 92 CYS A CA 1
ATOM 723 C C . CYS A 1 92 ? 9.351 1.057 -3.637 1.00 94.62 92 CYS A C 1
ATOM 725 O O . CYS A 1 92 ? 8.457 1.847 -3.341 1.00 94.62 92 CYS A O 1
ATOM 727 N N . MET A 1 93 ? 9.793 0.130 -2.784 1.00 95.31 93 MET A N 1
ATOM 728 C CA . MET A 1 93 ? 9.279 -0.024 -1.419 1.00 95.31 93 MET A CA 1
ATOM 729 C C . MET A 1 93 ? 9.559 1.201 -0.548 1.00 95.31 93 MET A C 1
ATOM 731 O O . MET A 1 93 ? 8.706 1.609 0.236 1.00 95.31 93 MET A O 1
ATOM 735 N N . THR A 1 94 ? 10.715 1.840 -0.729 1.00 95.38 94 THR A N 1
ATOM 736 C CA . THR A 1 94 ? 11.049 3.091 -0.035 1.00 95.38 94 THR A CA 1
ATOM 737 C C . THR A 1 94 ? 10.068 4.205 -0.411 1.00 95.38 94 THR A C 1
ATOM 739 O O . THR A 1 94 ? 9.549 4.891 0.467 1.00 95.38 94 THR A O 1
ATOM 742 N N . ARG A 1 95 ? 9.739 4.341 -1.704 1.00 93.31 95 ARG A N 1
ATOM 743 C CA . ARG A 1 95 ? 8.715 5.293 -2.169 1.00 93.31 95 ARG A CA 1
ATOM 744 C C . ARG A 1 95 ? 7.327 4.960 -1.630 1.00 93.31 95 ARG A C 1
ATOM 746 O O . ARG A 1 95 ? 6.637 5.856 -1.156 1.00 93.31 95 ARG A O 1
ATOM 753 N N . HIS A 1 96 ? 6.947 3.683 -1.634 1.00 94.62 96 HIS A N 1
ATOM 754 C CA . HIS A 1 96 ? 5.699 3.222 -1.026 1.00 94.62 96 HIS A CA 1
ATOM 755 C C . HIS A 1 96 ? 5.589 3.633 0.448 1.00 94.62 96 HIS A C 1
ATOM 757 O O . HIS A 1 96 ? 4.570 4.181 0.863 1.00 94.62 96 HIS A O 1
ATOM 763 N N . ALA A 1 97 ? 6.659 3.447 1.227 1.00 93.44 97 ALA A N 1
ATOM 764 C CA . ALA A 1 97 ? 6.694 3.874 2.621 1.00 93.44 97 ALA A CA 1
ATOM 765 C C . ALA A 1 97 ? 6.500 5.395 2.765 1.00 93.44 97 ALA A C 1
ATOM 767 O O . ALA A 1 97 ? 5.788 5.833 3.668 1.00 93.44 97 ALA A O 1
ATOM 768 N N . SER A 1 98 ? 7.068 6.207 1.864 1.00 93.38 98 SER A N 1
ATOM 769 C CA . SER A 1 98 ? 6.827 7.657 1.839 1.00 93.38 98 SER A CA 1
ATOM 770 C C . SER A 1 98 ? 5.361 8.002 1.556 1.00 93.38 98 SER A C 1
ATOM 772 O O . SER A 1 98 ? 4.786 8.801 2.295 1.00 93.38 98 SER A O 1
ATOM 774 N N . TYR A 1 99 ? 4.733 7.356 0.568 1.00 93.50 99 TYR A N 1
ATOM 775 C CA . TYR A 1 99 ? 3.309 7.549 0.267 1.00 93.50 99 TYR A CA 1
ATOM 776 C C . TYR A 1 99 ? 2.412 7.193 1.460 1.00 93.50 99 TYR A C 1
ATOM 778 O O . TYR A 1 99 ? 1.495 7.944 1.796 1.00 93.50 99 TYR A O 1
ATOM 786 N N . MET A 1 100 ? 2.707 6.087 2.152 1.00 92.81 100 MET A N 1
ATOM 787 C CA . MET A 1 100 ? 1.997 5.683 3.371 1.00 92.81 100 MET A CA 1
ATOM 788 C C . MET A 1 100 ? 2.169 6.714 4.492 1.00 92.81 100 MET A C 1
ATOM 790 O O . MET A 1 100 ? 1.196 7.104 5.137 1.00 92.81 100 MET A O 1
ATOM 794 N N . GLN A 1 101 ? 3.390 7.196 4.722 1.00 92.69 101 GLN A N 1
ATOM 795 C CA . GLN A 1 101 ? 3.665 8.211 5.743 1.00 92.69 101 GLN A CA 1
ATOM 796 C C . GLN A 1 101 ? 2.912 9.519 5.471 1.00 92.69 101 GLN A C 1
ATOM 798 O O . GLN A 1 101 ? 2.330 10.098 6.387 1.00 92.69 101 GLN A O 1
ATOM 803 N N . GLU A 1 102 ? 2.873 9.972 4.221 1.00 91.50 102 GLU A N 1
ATOM 804 C CA . GLU A 1 102 ? 2.142 11.180 3.834 1.00 91.50 102 GLU A CA 1
ATOM 805 C C . GLU A 1 102 ? 0.624 10.996 3.988 1.00 91.50 102 GLU A C 1
ATOM 807 O O . GLU A 1 102 ? -0.033 11.761 4.698 1.00 91.50 102 GLU A O 1
ATOM 812 N N . SER A 1 103 ? 0.085 9.912 3.425 1.00 90.88 103 SER A N 1
ATOM 813 C CA . SER A 1 103 ? -1.354 9.604 3.410 1.00 90.88 103 SER A CA 1
ATOM 814 C C . SER A 1 103 ? -1.953 9.375 4.800 1.00 90.88 103 SER A C 1
ATOM 816 O O . SER A 1 103 ? -3.146 9.594 5.032 1.00 90.88 103 SER A O 1
ATOM 818 N N . THR A 1 104 ? -1.130 8.937 5.753 1.00 90.88 104 THR A N 1
ATOM 819 C CA . THR A 1 104 ? -1.550 8.655 7.132 1.00 90.88 104 THR A CA 1
ATOM 820 C C . THR A 1 104 ? -1.241 9.788 8.109 1.00 90.88 104 THR A C 1
ATOM 822 O O . THR A 1 104 ? -1.496 9.642 9.305 1.00 90.88 104 THR A O 1
ATOM 825 N N . GLN A 1 105 ? -0.733 10.929 7.622 1.00 88.94 105 GLN A N 1
ATOM 826 C CA . GLN A 1 105 ? -0.279 12.052 8.452 1.00 88.94 105 GLN A CA 1
ATOM 827 C C . GLN A 1 105 ? 0.776 11.618 9.481 1.00 88.94 105 GLN A C 1
ATOM 829 O O . GLN A 1 105 ? 0.732 12.017 10.647 1.00 88.94 105 GLN A O 1
ATOM 834 N N . ARG A 1 106 ? 1.725 10.793 9.026 1.00 82.38 106 ARG A N 1
ATOM 835 C CA . ARG A 1 106 ? 2.820 10.207 9.808 1.00 82.38 106 ARG A CA 1
ATOM 836 C C . ARG A 1 106 ? 2.340 9.342 10.970 1.00 82.38 106 ARG A C 1
ATOM 838 O O . ARG A 1 106 ? 2.879 9.404 12.075 1.00 82.38 106 ARG A O 1
ATOM 845 N N . CYS A 1 107 ? 1.299 8.549 10.721 1.00 85.88 107 CYS A N 1
ATOM 846 C CA . CYS A 1 107 ? 0.938 7.467 11.625 1.00 85.88 107 CYS A CA 1
ATOM 847 C C . CYS A 1 107 ? 2.037 6.393 11.609 1.00 85.88 107 CYS A C 1
ATOM 849 O O . CYS A 1 107 ? 2.761 6.231 10.625 1.00 85.88 107 CYS A O 1
ATOM 851 N N . ASP A 1 108 ? 2.160 5.655 12.708 1.00 87.62 108 ASP A N 1
ATOM 852 C CA . ASP A 1 108 ? 3.084 4.531 12.791 1.00 87.62 108 ASP A CA 1
ATOM 853 C C . ASP A 1 108 ? 2.681 3.428 11.795 1.00 87.62 108 ASP A C 1
ATOM 855 O O . ASP A 1 108 ? 1.555 2.929 11.823 1.00 87.62 108 ASP A O 1
ATOM 859 N N . ILE A 1 109 ? 3.596 3.035 10.909 1.00 89.19 109 ILE A N 1
ATOM 860 C CA . ILE A 1 109 ? 3.380 1.947 9.946 1.00 89.19 109 ILE A CA 1
ATOM 861 C C . ILE A 1 109 ? 4.021 0.686 10.523 1.00 89.19 109 ILE A C 1
ATOM 863 O O . ILE A 1 109 ? 5.110 0.275 10.130 1.00 89.19 109 ILE A O 1
ATOM 867 N N . SER A 1 110 ? 3.343 0.102 11.507 1.00 91.31 110 SER A N 1
ATOM 868 C CA . SER A 1 110 ? 3.771 -1.114 12.196 1.00 91.31 110 SER A CA 1
ATOM 869 C C . SER A 1 110 ? 2.891 -2.308 11.850 1.00 91.31 110 SER A C 1
ATOM 871 O O . SER A 1 110 ? 1.754 -2.158 11.396 1.00 91.31 110 SER A O 1
ATOM 873 N N . TYR A 1 111 ? 3.404 -3.507 12.134 1.00 92.00 111 TYR A N 1
ATOM 874 C CA . TYR A 1 111 ? 2.663 -4.763 12.002 1.00 92.00 111 TYR A CA 1
ATOM 875 C C . TYR A 1 111 ? 1.288 -4.694 12.683 1.00 92.00 111 TYR A C 1
ATOM 877 O O . TYR A 1 111 ? 0.282 -5.076 12.093 1.00 92.00 111 TYR A O 1
ATOM 885 N N . THR A 1 112 ? 1.221 -4.132 13.893 1.00 93.25 112 THR A N 1
ATOM 886 C CA . THR A 1 112 ? -0.035 -3.959 14.633 1.00 93.25 112 THR A CA 1
ATOM 887 C C . THR A 1 112 ? -1.049 -3.126 13.849 1.00 93.25 112 THR A C 1
ATOM 889 O O . THR A 1 112 ? -2.211 -3.517 13.738 1.00 93.25 112 THR A O 1
ATOM 892 N N . ASN A 1 113 ? -0.622 -2.010 13.249 1.00 92.38 113 ASN A N 1
ATOM 893 C CA . ASN A 1 113 ? -1.511 -1.186 12.432 1.00 92.38 113 ASN A CA 1
ATOM 894 C C . ASN A 1 113 ? -1.905 -1.868 11.116 1.00 92.38 113 ASN A C 1
ATOM 896 O O . ASN A 1 113 ? -3.038 -1.698 10.677 1.00 92.38 113 ASN A O 1
ATOM 900 N N . SER A 1 114 ? -1.043 -2.706 10.534 1.00 92.81 114 SER A N 1
ATOM 901 C CA . SER A 1 114 ? -1.407 -3.536 9.377 1.00 92.81 114 SER A CA 1
ATOM 902 C C . SER A 1 114 ? -2.480 -4.578 9.717 1.00 92.81 114 SER A C 1
ATOM 904 O O . SER A 1 114 ? -3.398 -4.797 8.930 1.00 92.81 114 SER A O 1
ATOM 906 N N . ILE A 1 115 ? -2.424 -5.181 10.910 1.00 95.12 115 ILE A N 1
ATOM 907 C CA . ILE A 1 115 ? -3.486 -6.076 11.397 1.00 95.12 115 ILE A CA 1
ATOM 908 C C . ILE A 1 115 ? -4.791 -5.305 11.625 1.00 95.12 115 ILE A C 1
ATOM 910 O O . ILE A 1 115 ? -5.866 -5.805 11.289 1.00 95.12 115 ILE A O 1
ATOM 914 N N . HIS A 1 116 ? -4.720 -4.077 12.147 1.00 94.31 116 HIS A N 1
ATOM 915 C CA . HIS A 1 116 ? -5.900 -3.221 12.261 1.00 94.31 116 HIS A CA 1
ATOM 916 C C . HIS A 1 116 ? -6.503 -2.869 10.899 1.00 94.31 116 HIS A C 1
ATOM 918 O O . HIS A 1 116 ? -7.724 -2.936 10.774 1.00 94.31 116 HIS A O 1
ATOM 924 N N . ASP A 1 117 ? -5.686 -2.553 9.892 1.00 93.62 117 ASP A N 1
ATOM 925 C CA . ASP A 1 117 ? -6.158 -2.293 8.528 1.00 93.62 117 ASP A CA 1
ATOM 926 C C . ASP A 1 117 ? -6.890 -3.519 7.961 1.00 93.62 117 ASP A C 1
ATOM 928 O O . ASP A 1 117 ? -8.064 -3.432 7.600 1.00 93.62 117 ASP A O 1
ATOM 932 N N . LEU A 1 118 ? -6.266 -4.704 8.021 1.00 93.62 118 LEU A N 1
ATOM 933 C CA . LEU A 1 118 ? -6.895 -5.956 7.586 1.00 93.62 118 LEU A CA 1
ATOM 934 C C . LEU A 1 118 ? -8.228 -6.206 8.303 1.00 93.62 118 LEU A C 1
ATOM 936 O O . LEU A 1 118 ? -9.228 -6.538 7.668 1.00 93.62 118 LEU A O 1
ATOM 940 N N . LYS A 1 119 ? -8.266 -6.014 9.624 1.00 93.94 119 LYS A N 1
ATOM 941 C CA . LYS A 1 119 ? -9.495 -6.140 10.411 1.00 93.94 119 LYS A CA 1
ATOM 942 C C . LYS A 1 119 ? -10.567 -5.161 9.922 1.00 93.94 119 LYS A C 1
ATOM 944 O O . LYS A 1 119 ? -11.714 -5.564 9.764 1.00 93.94 119 LYS A O 1
ATOM 949 N N . LEU A 1 120 ? -10.230 -3.895 9.670 1.00 91.31 120 LEU A N 1
ATOM 950 C CA . LEU A 1 120 ? -11.185 -2.906 9.159 1.00 91.31 120 LEU A CA 1
ATOM 951 C C . LEU A 1 120 ? -11.735 -3.303 7.782 1.00 91.31 120 LEU A C 1
ATOM 953 O O . LEU A 1 120 ? -12.933 -3.142 7.545 1.00 91.31 120 LEU A O 1
ATOM 957 N N . LEU A 1 121 ? -10.902 -3.864 6.903 1.00 91.31 121 LEU A N 1
ATOM 958 C CA . LEU A 1 121 ? -11.336 -4.372 5.600 1.00 91.31 121 LEU A CA 1
ATOM 959 C C . LEU A 1 121 ? -12.282 -5.573 5.739 1.00 91.31 121 LEU A C 1
ATOM 961 O O . LEU A 1 121 ? -13.343 -5.593 5.116 1.00 91.31 121 LEU A O 1
ATOM 965 N N . LEU A 1 122 ? -11.951 -6.535 6.603 1.00 91.81 122 LEU A N 1
ATOM 966 C CA . LEU A 1 122 ? -12.808 -7.692 6.881 1.00 91.81 122 LEU A CA 1
ATOM 967 C C . LEU A 1 122 ? -14.146 -7.282 7.506 1.00 91.81 122 LEU A C 1
ATOM 969 O O . LEU A 1 122 ? -15.185 -7.814 7.131 1.00 91.81 122 LEU A O 1
ATOM 973 N N . MET A 1 123 ? -14.144 -6.305 8.415 1.00 90.00 123 MET A N 1
ATOM 974 C CA . MET A 1 123 ? -15.370 -5.770 9.012 1.00 90.00 123 MET A CA 1
ATOM 975 C C . MET A 1 123 ? -16.247 -5.055 7.981 1.00 90.00 123 MET A C 1
ATOM 977 O O . MET A 1 123 ? -17.465 -5.208 8.006 1.00 90.00 123 MET A O 1
ATOM 981 N N . ARG A 1 124 ? -15.649 -4.297 7.049 1.00 88.50 124 ARG A N 1
ATOM 982 C CA . ARG A 1 124 ? -16.397 -3.702 5.930 1.00 88.50 124 ARG A CA 1
ATOM 983 C C . ARG A 1 124 ? -17.051 -4.774 5.075 1.00 88.50 124 ARG A C 1
ATOM 985 O O . ARG A 1 124 ? -18.243 -4.664 4.815 1.00 88.50 124 ARG A O 1
ATOM 992 N N . PHE A 1 125 ? -16.297 -5.811 4.712 1.00 88.12 125 PHE A N 1
ATOM 993 C CA . PHE A 1 125 ? -16.823 -6.950 3.965 1.00 88.12 125 PHE A CA 1
ATOM 994 C C . PHE A 1 125 ? -17.983 -7.631 4.704 1.00 88.12 125 PHE A C 1
ATOM 996 O O . PHE A 1 125 ? -19.052 -7.804 4.131 1.00 88.12 125 PHE A O 1
ATOM 1003 N N . ALA A 1 126 ? -17.802 -7.953 5.988 1.00 90.38 126 ALA A N 1
ATOM 1004 C CA . ALA A 1 126 ? -18.802 -8.641 6.804 1.00 90.38 126 ALA A CA 1
ATOM 1005 C C . ALA A 1 126 ? -20.103 -7.841 6.994 1.00 90.38 126 ALA A C 1
ATOM 1007 O O . ALA A 1 126 ? -21.159 -8.430 7.202 1.00 90.38 126 ALA A O 1
ATOM 1008 N N . TRP A 1 127 ? -20.035 -6.510 6.926 1.00 87.56 127 TRP A N 1
ATOM 1009 C CA . TRP A 1 127 ? -21.201 -5.625 6.987 1.00 87.56 127 TRP A CA 1
ATOM 1010 C C . TRP A 1 127 ? -21.687 -5.141 5.619 1.00 87.56 127 TRP A C 1
ATOM 1012 O O . TRP A 1 127 ? -22.442 -4.172 5.566 1.00 87.56 127 TRP A O 1
ATOM 1022 N N . GLU A 1 128 ? -21.231 -5.760 4.526 1.00 85.88 128 GLU A N 1
ATOM 1023 C CA . GLU A 1 128 ? -21.598 -5.384 3.152 1.00 85.88 128 GLU A CA 1
ATOM 1024 C C . GLU A 1 128 ? -21.361 -3.891 2.855 1.00 85.88 128 GLU A C 1
ATOM 1026 O O . GLU A 1 128 ? -22.016 -3.274 2.011 1.00 85.88 128 GLU A O 1
ATOM 1031 N N . ARG A 1 129 ? -20.402 -3.278 3.561 1.00 83.88 129 ARG A N 1
ATOM 1032 C CA . ARG A 1 129 ? -20.004 -1.892 3.335 1.00 83.88 129 ARG A CA 1
ATOM 1033 C C . ARG A 1 129 ? -19.106 -1.835 2.110 1.00 83.88 129 ARG A C 1
ATOM 1035 O O . ARG A 1 129 ? -18.242 -2.683 1.898 1.00 83.88 129 ARG A O 1
ATOM 1042 N N . SER A 1 130 ? -19.279 -0.782 1.329 1.00 80.56 130 SER A N 1
ATOM 1043 C CA . SER A 1 130 ? -18.502 -0.572 0.120 1.00 80.56 130 SER A CA 1
ATOM 1044 C C . SER A 1 130 ? -17.033 -0.275 0.442 1.00 80.56 130 SER A C 1
ATOM 1046 O O . SER A 1 130 ? -16.714 0.563 1.291 1.00 80.56 130 SER A O 1
ATOM 1048 N N . PHE A 1 131 ? -16.118 -0.909 -0.292 1.00 77.06 131 PHE A N 1
ATOM 1049 C CA . PHE A 1 131 ? -14.712 -0.487 -0.350 1.00 77.06 131 PHE A CA 1
ATOM 1050 C C . PHE A 1 131 ? -14.526 0.781 -1.203 1.00 77.06 131 PHE A C 1
ATOM 1052 O O . PHE A 1 131 ? -13.485 1.434 -1.146 1.00 77.06 131 PHE A O 1
ATOM 1059 N N . HIS A 1 132 ? -15.558 1.162 -1.963 1.00 76.50 132 HIS A N 1
ATOM 1060 C CA . HIS A 1 132 ? -15.529 2.270 -2.914 1.00 76.50 132 HIS A CA 1
ATOM 1061 C C . HIS A 1 132 ? -15.812 3.629 -2.294 1.00 76.50 132 HIS A C 1
ATOM 1063 O O . HIS A 1 132 ? -15.402 4.632 -2.875 1.00 76.50 132 HIS A O 1
ATOM 1069 N N . ASP A 1 133 ? -16.454 3.684 -1.125 1.00 71.25 133 ASP A N 1
ATOM 1070 C CA . ASP A 1 133 ? -16.773 4.952 -0.450 1.00 71.25 133 ASP A CA 1
ATOM 1071 C C . ASP A 1 133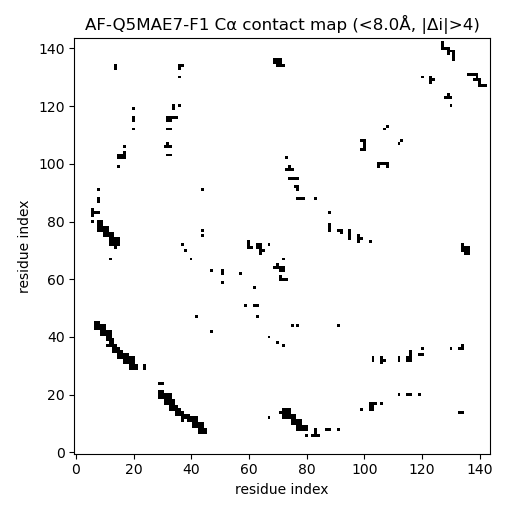 ? -15.503 5.790 -0.217 1.00 71.25 133 ASP A C 1
ATOM 1073 O O . ASP A 1 133 ? -15.499 7.018 -0.332 1.00 71.25 133 ASP A O 1
ATOM 1077 N N . ASP A 1 134 ? -14.380 5.106 0.014 1.00 68.38 134 ASP A N 1
ATOM 1078 C CA . ASP A 1 134 ? -13.089 5.730 0.279 1.00 68.38 134 ASP A CA 1
ATOM 1079 C C . ASP A 1 134 ? -12.291 6.045 -0.991 1.00 68.38 134 ASP A C 1
ATOM 1081 O O . ASP A 1 134 ? -11.584 7.047 -1.020 1.00 68.38 134 ASP A O 1
ATOM 1085 N N . ALA A 1 135 ? -12.455 5.279 -2.072 1.00 60.84 135 ALA A N 1
ATOM 1086 C CA . ALA A 1 135 ? -11.682 5.437 -3.308 1.00 60.84 135 ALA A CA 1
ATOM 1087 C C . ALA A 1 135 ? -12.450 6.122 -4.462 1.00 60.84 135 ALA A C 1
ATOM 1089 O O . ALA A 1 135 ? -11.839 6.561 -5.424 1.00 60.84 135 ALA A O 1
ATOM 1090 N N . GLY A 1 136 ? -13.762 6.352 -4.359 1.00 56.00 136 GLY A N 1
ATOM 1091 C CA . GLY A 1 136 ? -14.497 7.266 -5.250 1.00 56.00 136 GLY A CA 1
ATOM 1092 C C . GLY A 1 136 ? -14.858 6.767 -6.662 1.00 56.00 136 GLY A C 1
ATOM 1093 O O . GLY A 1 136 ? -15.043 7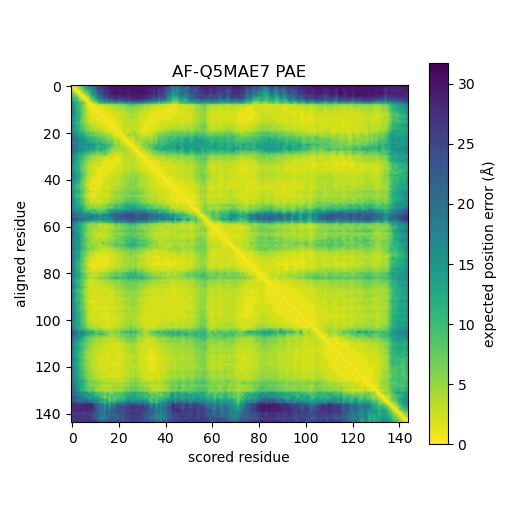.606 -7.536 1.00 56.00 136 GLY A O 1
ATOM 1094 N N . GLY A 1 137 ? -15.028 5.459 -6.908 1.00 45.97 137 GLY A N 1
ATOM 1095 C CA . GLY A 1 137 ? -15.561 4.959 -8.193 1.00 45.97 137 GLY A CA 1
ATOM 1096 C C . GLY A 1 137 ? -16.033 3.491 -8.194 1.00 45.97 137 GLY A C 1
ATOM 1097 O O . GLY A 1 137 ? -15.334 2.651 -7.633 1.00 45.97 137 GLY A O 1
ATOM 1098 N N . GLY A 1 138 ? -17.189 3.218 -8.840 1.00 41.47 138 GLY A N 1
ATOM 1099 C CA . GLY A 1 138 ? -17.751 1.916 -9.301 1.00 41.47 138 GLY A CA 1
ATOM 1100 C C . GLY A 1 138 ? -18.211 0.893 -8.242 1.00 41.47 138 GLY A C 1
ATOM 1101 O O . GLY A 1 138 ? -17.410 0.471 -7.445 1.00 41.47 138 GLY A O 1
ATOM 1102 N N . VAL A 1 139 ? -19.476 0.455 -8.236 1.00 41.53 139 VAL A N 1
ATOM 1103 C CA . VAL A 1 139 ? -20.110 -0.416 -7.210 1.00 41.53 139 VAL A CA 1
ATOM 1104 C C . VAL A 1 139 ? -19.526 -1.839 -7.119 1.00 41.53 139 VAL A C 1
ATOM 1106 O O . VAL A 1 139 ? -19.610 -2.578 -8.092 1.00 41.53 139 VAL A O 1
ATOM 1109 N N . TYR A 1 140 ? -19.132 -2.273 -5.914 1.00 45.16 140 TYR A N 1
ATOM 1110 C CA . TYR A 1 140 ? -19.230 -3.676 -5.479 1.00 45.16 140 TYR A CA 1
ATOM 1111 C C . TYR A 1 140 ? -19.728 -3.754 -4.032 1.00 45.16 140 TYR A C 1
ATOM 1113 O O . TYR A 1 140 ? -18.971 -3.933 -3.079 1.00 45.16 140 TYR A O 1
ATOM 1121 N N . THR A 1 141 ? -21.042 -3.622 -3.864 1.00 41.00 141 THR A N 1
ATOM 1122 C CA . THR A 1 141 ? -21.732 -4.314 -2.775 1.00 41.00 141 THR A CA 1
ATOM 1123 C C . THR A 1 141 ? -21.780 -5.780 -3.198 1.00 41.00 141 THR A C 1
ATOM 1125 O O . THR A 1 141 ? -22.473 -6.112 -4.160 1.00 41.00 141 THR A O 1
ATOM 1128 N N . PHE A 1 142 ? -21.008 -6.655 -2.551 1.00 43.75 142 PHE A N 1
ATOM 1129 C CA . PHE A 1 142 ? -21.232 -8.094 -2.683 1.00 43.75 142 PHE A CA 1
ATOM 1130 C C . PHE A 1 142 ? -22.586 -8.394 -2.032 1.00 43.75 142 PHE A C 1
ATOM 1132 O O . PHE A 1 142 ? -22.666 -8.554 -0.821 1.00 43.75 142 PHE A O 1
ATOM 1139 N N . ARG A 1 143 ? -23.660 -8.403 -2.826 1.00 36.41 143 A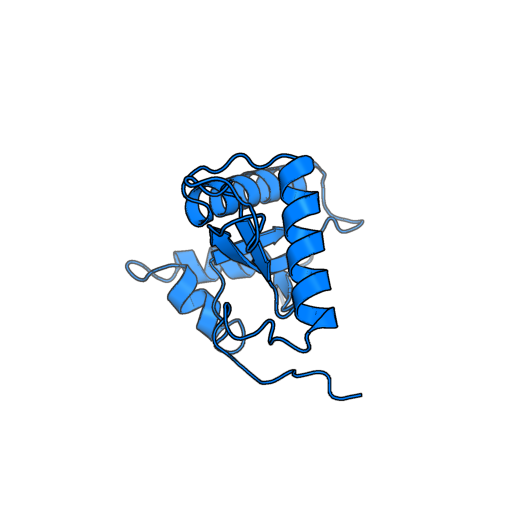RG A N 1
ATOM 1140 C CA . ARG A 1 143 ? -24.886 -9.108 -2.446 1.00 36.41 143 ARG A CA 1
ATOM 1141 C C . ARG A 1 143 ? -24.633 -10.588 -2.704 1.00 36.41 143 ARG A C 1
ATOM 1143 O O . ARG A 1 143 ? -24.403 -10.957 -3.856 1.00 36.41 143 ARG A O 1
ATOM 1150 N N . PHE A 1 144 ? -24.619 -11.385 -1.641 1.00 43.06 144 PHE A N 1
ATOM 1151 C CA . PHE A 1 144 ? -24.817 -12.829 -1.752 1.00 43.06 144 PHE A CA 1
ATOM 1152 C C . PHE A 1 144 ? -26.249 -13.133 -2.208 1.00 43.06 144 PHE A C 1
ATOM 1154 O O . PHE A 1 144 ? -27.161 -12.339 -1.871 1.00 43.06 144 PHE A O 1
#

Solvent-accessible surface area (backbone atoms only — not comparable to full-atom values): 8338 Å² total; per-residue (Å²): 144,80,85,88,78,66,63,64,47,36,20,29,43,24,28,53,37,57,39,66,63,47,94,81,54,90,56,93,73,65,57,75,36,43,41,74,44,65,87,70,50,74,43,45,49,64,60,52,54,52,57,46,69,75,48,82,93,62,65,67,36,70,56,46,9,62,77,47,76,51,23,50,32,61,40,44,49,66,45,88,50,96,74,38,51,67,69,62,46,49,56,44,46,54,52,28,53,49,28,51,31,61,43,30,74,64,48,81,90,42,72,71,40,51,52,40,23,53,49,52,52,51,50,32,56,77,65,52,43,57,72,32,81,82,27,63,49,78,92,63,64,74,76,128

Foldseek 3Di:
DDDPPDPFWKWFFKAKAKDFLDPPDPDPDGHIFMAMFGPRDIDRPVVLVVVQVVDPDDDSQCVVCVVRVVWTGQAIDTDDDPNDDPVNRVVNVVRRVVSNCVRNVNDDPDPVRVVSNVVVVVVCLVVLHDSRVRTPDDDDSPDD

Secondary structure (DSSP, 8-state):
-----S-PPEEEEEEEEEEES-TT--SSSPPEEEEEE----EEEHHHHHHHHHT-TTS-HHHHHHHHTTT----EEEEE--TTS-HHHHHHHHHHHHHHHHHHTTS----HHHHHHHHHHHHHHHHTT--SHHHH---------

Radius of gyration: 16.81 Å; Cα contacts (8 Å, |Δi|>4): 215; chains: 1; bounding box: 42×35×58 Å

Sequence (144 aa):
DSKCISPLVLGIYTFTKRCNVEEFELKSRKTIGYTTVTHFNVVHVDCHTSAIRLTRGRDEWERASLQNANTRCNGLL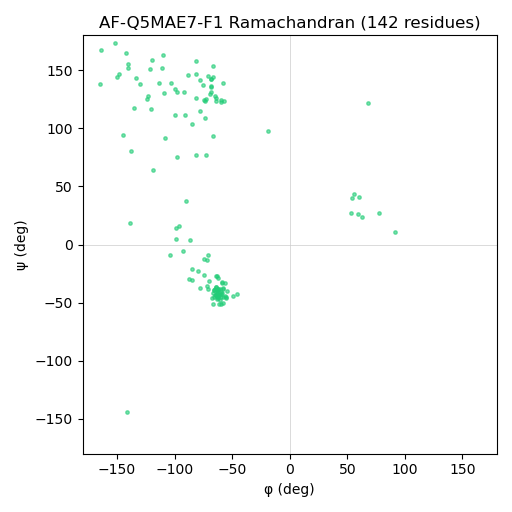PLWGPEVSEAAFSACMTRHASYMQESTQRCDISYTNSIHDLKLLLMRFAWERSFHDDAGGGVYTFRF

Nearest PDB structures (foldseek):
  8btl-assembly2_A  TM=9.419E-01  e=3.721E-18  Homo sapiens
  8b5w-assembly1_A  TM=9.306E-01  e=9.189E-16  Homo sapiens
  4j0d-assembly1_A  TM=3.949E-01  e=4.356E+00  Lactiplantibaci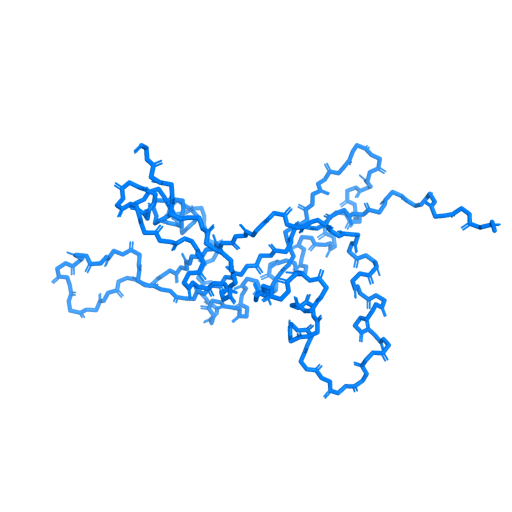llus plantarum

pLDDT: mean 83.07, std 15.47, range [36.41, 95.88]